Protein AF-A0ABD3LPI2-F1 (afdb_monomer_lite)

Structure (mmCIF, N/CA/C/O backbone):
data_AF-A0ABD3LPI2-F1
#
_entry.id   AF-A0ABD3LPI2-F1
#
loop_
_atom_site.group_PDB
_atom_site.id
_atom_site.type_symbol
_atom_site.label_atom_id
_atom_site.label_alt_id
_atom_site.label_comp_id
_atom_site.label_asym_id
_atom_site.label_entity_id
_atom_site.label_seq_id
_atom_site.pdbx_PDB_ins_code
_atom_site.Cartn_x
_atom_site.Cartn_y
_atom_site.Cartn_z
_atom_site.occupancy
_atom_site.B_iso_or_equiv
_atom_site.auth_seq_id
_atom_site.auth_comp_id
_atom_site.auth_asym_id
_atom_site.auth_atom_id
_atom_site.pdbx_PDB_model_num
ATOM 1 N N . MET A 1 1 ? -33.818 28.005 66.880 1.00 44.31 1 MET A N 1
ATOM 2 C CA . MET A 1 1 ? -33.059 26.895 66.263 1.00 44.31 1 MET A CA 1
ATOM 3 C C . MET A 1 1 ? -33.773 26.479 64.976 1.00 44.31 1 MET A C 1
ATOM 5 O O . MET A 1 1 ? -34.820 25.855 65.096 1.00 44.31 1 MET A O 1
ATOM 9 N N . PRO A 1 2 ? -33.310 26.860 63.771 1.00 46.97 2 PRO A N 1
ATOM 10 C CA . PRO A 1 2 ? -33.910 26.410 62.513 1.00 46.97 2 PRO A CA 1
ATOM 11 C C . PRO A 1 2 ? -33.177 25.177 61.950 1.00 46.97 2 PRO A C 1
ATOM 13 O O . PRO A 1 2 ? -31.956 25.077 62.063 1.00 46.97 2 PRO A O 1
ATOM 16 N N . ARG A 1 3 ? -33.918 24.242 61.338 1.00 44.03 3 ARG A N 1
ATOM 17 C CA . ARG A 1 3 ? -33.372 23.127 60.544 1.00 44.03 3 ARG A CA 1
ATOM 18 C C . ARG A 1 3 ? -33.531 23.417 59.045 1.00 44.03 3 ARG A C 1
ATOM 20 O O . ARG A 1 3 ? -34.606 23.782 58.586 1.00 44.03 3 ARG A O 1
ATOM 27 N N . SER A 1 4 ? -32.397 23.254 58.374 1.00 45.59 4 SER A N 1
ATOM 28 C CA . SER A 1 4 ? -32.056 23.134 56.951 1.00 45.59 4 SER A CA 1
ATOM 29 C C . SER A 1 4 ? -33.145 22.883 55.891 1.00 45.59 4 SER A C 1
ATOM 31 O O . SER A 1 4 ? -33.948 21.957 55.997 1.00 45.59 4 SER A O 1
ATOM 33 N N . SER A 1 5 ? -32.992 23.651 54.804 1.00 49.16 5 SER A N 1
ATOM 34 C CA . SER A 1 5 ? -33.268 23.368 53.382 1.00 49.16 5 SER A CA 1
ATOM 35 C C . SER A 1 5 ? -32.796 21.961 52.947 1.00 49.16 5 SER A C 1
ATOM 37 O O . SER A 1 5 ? -31.911 21.394 53.577 1.00 49.16 5 SER A O 1
ATOM 39 N N . THR A 1 6 ? -33.354 21.313 51.919 1.00 49.66 6 THR A N 1
ATOM 40 C CA . THR A 1 6 ? -33.170 21.646 50.495 1.00 49.66 6 THR A CA 1
ATOM 41 C C . THR A 1 6 ? -34.225 20.957 49.614 1.00 49.66 6 THR A C 1
ATOM 43 O O . THR A 1 6 ? -34.391 19.741 49.655 1.00 49.66 6 THR A O 1
ATOM 46 N N . GLY A 1 7 ? -34.913 21.740 48.778 1.00 44.03 7 GLY A N 1
ATOM 47 C CA . GLY A 1 7 ? -35.600 21.239 47.587 1.00 44.03 7 GLY A CA 1
ATOM 48 C C . GLY A 1 7 ? -34.615 21.207 46.420 1.00 44.03 7 GLY A C 1
ATOM 49 O O . GLY A 1 7 ? -33.878 22.172 46.217 1.00 44.03 7 GLY A O 1
ATOM 50 N N . SER A 1 8 ? -34.563 20.097 45.690 1.00 49.09 8 SER A N 1
ATOM 51 C CA . SER A 1 8 ? -33.797 19.970 44.450 1.00 49.09 8 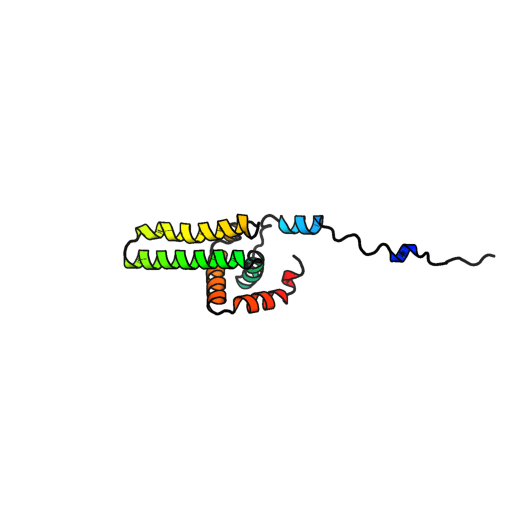SER A CA 1
ATOM 52 C C . SER A 1 8 ? -34.493 20.733 43.318 1.00 49.09 8 SER A C 1
ATOM 54 O O . SER A 1 8 ? -35.700 20.607 43.112 1.00 49.09 8 SER A O 1
ATOM 56 N N . ASN A 1 9 ? -33.723 21.559 42.611 1.00 46.56 9 ASN A N 1
ATOM 57 C CA . ASN A 1 9 ? -34.181 22.460 41.558 1.00 46.56 9 ASN A CA 1
ATOM 58 C C . ASN A 1 9 ? -34.215 21.706 40.203 1.00 46.56 9 ASN A C 1
ATOM 60 O O . ASN A 1 9 ? -33.221 21.066 39.860 1.00 46.56 9 ASN A O 1
ATOM 64 N N . PRO A 1 10 ? -35.305 21.751 39.413 1.00 47.34 10 PRO A N 1
ATOM 65 C CA . PRO A 1 10 ? -35.445 20.986 38.160 1.00 47.34 10 PRO A CA 1
ATOM 66 C C . PRO A 1 10 ? -34.482 21.373 37.017 1.00 47.34 10 PRO A C 1
ATOM 68 O O . PRO A 1 10 ? -34.416 20.666 36.013 1.00 47.34 10 PRO A O 1
ATOM 71 N N . GLU A 1 11 ? -33.693 22.437 37.173 1.00 46.94 11 GLU A N 1
ATOM 72 C CA . GLU A 1 11 ? -32.669 22.876 36.207 1.00 46.94 11 GLU A CA 1
ATOM 73 C C . GLU A 1 11 ? -31.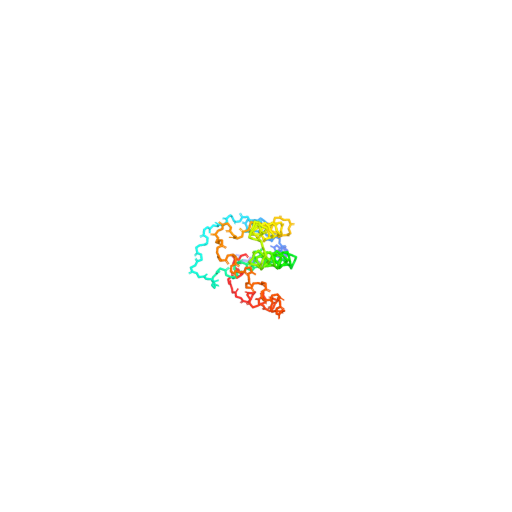456 21.923 36.121 1.00 46.94 11 GLU A C 1
ATOM 75 O O . GLU A 1 11 ? -30.755 21.892 35.106 1.00 46.94 11 GLU A O 1
ATOM 80 N N . ASP A 1 12 ? -31.234 21.075 37.134 1.00 44.53 12 ASP A N 1
ATOM 81 C CA . ASP A 1 12 ? -30.113 20.120 37.157 1.00 44.53 12 ASP A CA 1
ATOM 82 C C . ASP A 1 12 ? -30.245 18.999 36.105 1.00 44.53 12 ASP A C 1
ATOM 84 O O . ASP A 1 12 ? -29.266 18.318 35.789 1.00 44.53 12 ASP A O 1
ATOM 88 N N . PHE A 1 13 ? -31.433 18.805 35.518 1.00 42.62 13 PHE A N 1
ATOM 89 C CA . PHE A 1 13 ? -31.667 17.750 34.525 1.00 42.62 13 PHE A CA 1
ATOM 90 C C . PHE A 1 13 ? -31.370 18.173 33.076 1.00 42.62 13 PHE A C 1
ATOM 92 O O . PHE A 1 13 ? -31.243 17.313 32.205 1.00 42.62 13 PHE A O 1
ATOM 99 N N . ILE A 1 14 ? -31.218 19.475 32.798 1.00 43.34 14 ILE A N 1
ATOM 100 C CA . ILE A 1 14 ? -31.058 20.000 31.426 1.00 43.34 14 ILE A CA 1
ATOM 101 C C . ILE A 1 14 ? -29.574 20.205 31.042 1.00 43.34 14 ILE A C 1
ATOM 103 O O . ILE A 1 14 ? -29.234 20.340 29.865 1.00 43.34 14 ILE A O 1
ATOM 107 N N . ALA A 1 15 ? -28.642 20.137 31.996 1.00 41.47 15 ALA A N 1
ATOM 108 C CA . ALA A 1 15 ? -27.244 20.527 31.789 1.00 41.47 15 ALA A CA 1
ATOM 109 C C . ALA A 1 15 ? -26.251 19.384 31.472 1.00 41.47 15 ALA A C 1
ATOM 111 O O . ALA A 1 15 ? -25.053 19.557 31.694 1.00 41.47 15 ALA A O 1
ATOM 112 N N . LYS A 1 16 ? -26.686 18.221 30.957 1.00 43.22 16 LYS A N 1
ATOM 113 C CA . LYS A 1 16 ? -25.758 17.093 30.695 1.00 43.22 16 LYS A CA 1
ATOM 114 C C . LYS A 1 16 ? -25.434 16.791 29.229 1.00 43.22 16 LYS A C 1
ATOM 116 O O . LYS A 1 16 ? -24.569 15.957 28.990 1.00 43.22 16 LYS A O 1
ATOM 121 N N . ASP A 1 17 ? -26.026 17.491 28.261 1.00 46.38 17 ASP A N 1
ATOM 122 C CA . ASP A 1 17 ? -25.933 17.062 26.851 1.00 46.38 17 ASP A CA 1
ATOM 123 C C . ASP A 1 17 ? -25.403 18.117 25.863 1.00 46.38 17 ASP A C 1
ATOM 125 O O . ASP A 1 17 ? -25.778 18.154 24.693 1.00 46.38 17 ASP A O 1
ATOM 129 N N . ARG A 1 18 ? -24.507 19.010 26.311 1.00 46.50 18 ARG A N 1
ATOM 130 C CA . ARG A 1 18 ? -23.875 20.015 25.428 1.00 46.50 18 ARG A CA 1
ATOM 131 C C . ARG A 1 18 ? -22.375 20.218 25.643 1.00 46.50 18 ARG A C 1
ATOM 133 O O . ARG A 1 18 ? -21.900 21.344 25.755 1.00 46.50 18 ARG A O 1
ATOM 140 N N . SER A 1 19 ? -21.596 19.140 25.613 1.00 41.19 19 SER A N 1
ATOM 141 C CA . SER A 1 19 ? -20.144 19.264 25.408 1.00 41.19 19 SER A CA 1
ATOM 142 C C . SER A 1 19 ? -19.523 18.080 24.661 1.00 41.19 19 SER A C 1
ATOM 144 O O . SER A 1 19 ? -18.479 17.555 25.042 1.00 41.19 19 SER A O 1
ATOM 146 N N . PHE A 1 20 ? -20.096 17.700 23.514 1.00 44.84 20 PHE A N 1
ATOM 147 C CA . PHE A 1 20 ? -19.298 17.008 22.499 1.00 44.84 20 PHE A CA 1
ATOM 148 C C . PHE A 1 20 ? -18.353 18.042 21.867 1.00 44.84 20 PHE A C 1
ATOM 150 O O . PHE A 1 20 ? -18.697 18.764 20.931 1.00 44.84 20 PHE A O 1
ATOM 157 N N . SER A 1 21 ? -17.188 18.213 22.496 1.00 48.56 21 SER A N 1
ATOM 158 C CA . SER A 1 21 ? -16.161 19.178 22.106 1.00 48.56 21 SER A CA 1
ATOM 159 C C . SER A 1 21 ? -15.579 18.814 20.737 1.00 48.56 21 SER A C 1
ATOM 161 O O . SER A 1 21 ? -14.606 18.068 20.629 1.00 48.56 21 SER A O 1
ATOM 163 N N . SER A 1 22 ? -16.171 19.382 19.684 1.00 50.34 22 SER A N 1
ATOM 164 C CA . SER A 1 22 ? -15.689 19.338 18.294 1.00 50.34 22 SER A CA 1
ATOM 165 C C . SER A 1 22 ? -14.205 19.746 18.170 1.00 50.34 22 SER A C 1
ATOM 167 O O . SER A 1 22 ? -13.456 19.194 17.362 1.00 50.34 22 SER A O 1
ATOM 169 N N . ALA A 1 23 ? -13.721 20.623 19.059 1.00 48.28 23 ALA A N 1
ATOM 170 C CA . ALA A 1 23 ? -12.318 21.037 19.119 1.00 48.28 23 ALA A CA 1
ATOM 171 C C . ALA A 1 23 ? -11.359 19.894 19.517 1.00 48.28 23 ALA A C 1
ATOM 173 O O . ALA A 1 23 ? -10.244 19.814 19.000 1.00 48.28 23 ALA A O 1
ATOM 174 N N . GLY A 1 24 ? -11.794 18.972 20.385 1.00 46.72 24 GLY A N 1
ATOM 175 C CA . GLY A 1 24 ? -11.006 17.794 20.761 1.00 46.72 24 GLY A CA 1
ATOM 176 C C . GLY A 1 24 ? -10.907 16.760 19.637 1.00 46.72 24 GLY A C 1
ATOM 177 O O . GLY A 1 24 ? -9.945 16.001 19.572 1.00 46.72 24 GLY A O 1
ATOM 178 N N . GLU A 1 25 ? -11.881 16.727 18.731 1.00 51.09 25 GLU A N 1
ATOM 179 C CA . GLU A 1 25 ? -11.899 15.825 17.575 1.00 51.09 25 GLU A CA 1
ATOM 180 C C . GLU A 1 25 ? -11.029 16.354 16.422 1.00 51.09 25 GLU A C 1
ATOM 182 O O . GLU A 1 25 ? -10.271 15.600 15.814 1.00 51.09 25 GLU A O 1
ATOM 187 N N . LEU A 1 26 ? -11.047 17.670 16.184 1.00 46.88 26 LEU A N 1
ATOM 188 C CA . LEU A 1 26 ? -10.160 18.345 15.227 1.00 46.88 26 LEU A CA 1
ATOM 189 C C . LEU A 1 26 ? -8.687 18.326 15.668 1.00 46.88 26 LEU A C 1
ATOM 191 O O . LEU A 1 26 ? -7.811 18.067 14.844 1.00 46.88 26 LEU A O 1
ATOM 195 N N . GLY A 1 27 ? -8.407 18.513 16.962 1.00 43.03 27 GLY A N 1
ATOM 196 C CA . GLY A 1 27 ? -7.046 18.423 17.510 1.00 43.03 27 GLY A CA 1
ATOM 197 C C . GLY A 1 27 ? -6.423 17.025 17.395 1.00 43.03 27 GLY A C 1
ATOM 198 O O . GLY A 1 27 ? -5.215 16.905 17.203 1.00 43.03 27 GLY A O 1
ATOM 199 N N . ARG A 1 28 ? -7.242 15.965 17.435 1.00 52.78 28 ARG A N 1
ATOM 200 C CA . ARG A 1 28 ? -6.811 14.574 17.203 1.00 52.78 28 ARG A CA 1
ATOM 201 C C . ARG A 1 28 ? -6.544 14.265 15.731 1.00 52.78 28 ARG A C 1
ATOM 203 O O . ARG A 1 28 ? -5.606 13.536 15.425 1.00 52.78 28 ARG A O 1
ATOM 210 N N . ARG A 1 29 ? -7.316 14.865 14.819 1.00 51.53 29 ARG A N 1
ATOM 211 C CA . ARG A 1 29 ? -7.140 14.730 13.360 1.00 51.53 29 ARG A CA 1
ATOM 212 C C . ARG A 1 29 ? -5.894 15.438 12.822 1.00 51.53 29 ARG A C 1
ATOM 214 O O . ARG A 1 29 ? -5.414 15.082 11.753 1.00 51.53 29 ARG A O 1
ATOM 221 N N . LEU A 1 30 ? -5.368 16.413 13.562 1.00 47.75 30 LEU A N 1
ATOM 222 C CA . LEU A 1 30 ? -4.225 17.236 13.167 1.00 47.75 30 LEU A CA 1
ATOM 223 C C . LEU A 1 30 ? -2.929 16.909 13.911 1.00 47.75 30 LEU A C 1
ATOM 225 O O . LEU A 1 30 ? -1.972 17.660 13.750 1.00 47.75 30 LEU A O 1
ATOM 229 N N . LEU A 1 31 ? -2.861 15.825 14.701 1.00 48.78 31 LEU A N 1
ATOM 230 C CA . LEU A 1 31 ? -1.606 15.409 15.334 1.00 48.78 31 LEU A CA 1
ATOM 231 C C . LEU A 1 31 ? -0.555 15.148 14.239 1.00 48.78 31 LEU A C 1
ATOM 233 O O . LEU A 1 31 ? -0.616 14.108 13.575 1.00 48.78 31 LEU A O 1
ATOM 237 N N . PRO A 1 32 ? 0.422 16.054 14.039 1.00 47.91 32 PRO A N 1
ATOM 238 C CA . PRO A 1 32 ? 1.491 15.823 13.086 1.00 47.91 32 PRO A CA 1
ATOM 239 C C . PRO A 1 32 ? 2.290 14.671 13.662 1.00 47.91 32 PRO A C 1
ATOM 241 O O . PRO A 1 32 ? 2.783 14.845 14.774 1.00 47.91 32 PRO A O 1
ATOM 244 N N . LEU A 1 33 ? 2.340 13.532 12.948 1.00 52.25 33 LEU A N 1
ATOM 245 C CA . LEU A 1 33 ? 3.125 12.314 13.215 1.00 52.25 33 LEU A CA 1
ATOM 246 C C . LEU A 1 33 ? 4.052 12.483 14.424 1.00 52.25 33 LEU A C 1
ATOM 248 O O . LEU A 1 33 ? 5.258 12.689 14.272 1.00 52.25 33 LEU A O 1
ATOM 252 N N . LYS A 1 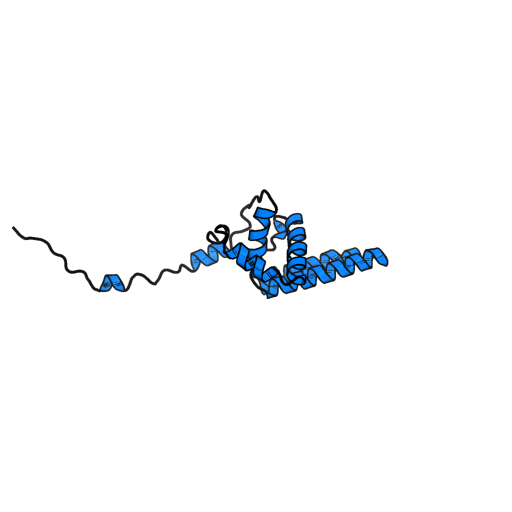34 ? 3.486 12.480 15.639 1.00 44.03 34 LYS A N 1
ATOM 253 C CA . LYS A 1 34 ? 4.240 12.797 16.851 1.00 44.03 34 LYS A CA 1
ATOM 254 C C . LYS A 1 34 ? 5.064 11.561 17.111 1.00 44.03 34 LYS A C 1
ATOM 256 O O . LYS A 1 34 ? 4.554 10.672 17.776 1.00 44.03 34 LYS A O 1
ATOM 261 N N . LYS A 1 35 ? 6.247 11.487 16.479 1.00 49.06 35 LYS A N 1
ATOM 262 C CA . LYS A 1 35 ? 7.219 10.383 16.467 1.00 49.06 35 LYS A CA 1
ATOM 263 C C . LYS A 1 35 ? 6.672 9.138 17.167 1.00 49.06 35 LYS A C 1
ATOM 265 O O . LYS A 1 35 ? 7.096 8.806 18.273 1.00 49.06 35 LYS A O 1
ATOM 270 N N . MET A 1 36 ? 5.692 8.477 16.549 1.00 58.06 36 MET A N 1
ATOM 271 C CA . MET A 1 36 ? 5.276 7.168 17.025 1.00 58.06 36 MET A CA 1
ATOM 272 C C . MET A 1 36 ? 6.382 6.228 16.580 1.00 58.06 36 MET A C 1
ATOM 274 O O . MET A 1 36 ? 6.459 5.821 15.419 1.00 58.06 36 MET A O 1
ATOM 278 N N . ASN A 1 37 ? 7.311 5.987 17.501 1.00 69.31 37 ASN A N 1
ATOM 279 C CA . ASN A 1 37 ? 8.317 4.951 17.372 1.00 69.31 37 ASN A CA 1
ATOM 280 C C . ASN A 1 37 ? 7.602 3.623 17.604 1.00 69.31 37 ASN A C 1
ATOM 282 O O . ASN A 1 37 ? 7.616 3.090 18.713 1.00 69.31 37 ASN A O 1
ATOM 286 N N . PHE A 1 38 ? 6.929 3.121 16.570 1.00 80.44 38 PHE A N 1
ATOM 287 C CA . PHE A 1 38 ? 6.495 1.733 16.592 1.00 80.44 38 PHE A CA 1
ATOM 288 C C . PHE A 1 38 ? 7.757 0.876 16.666 1.00 80.44 38 PHE A C 1
ATOM 290 O O . PHE A 1 38 ? 8.762 1.179 16.022 1.00 80.44 38 PHE A O 1
ATOM 297 N N . ARG A 1 39 ? 7.739 -0.142 17.518 1.00 82.88 39 ARG A N 1
ATOM 298 C CA . ARG A 1 39 ? 8.868 -1.058 17.723 1.00 82.88 39 ARG A CA 1
ATOM 299 C C . ARG A 1 39 ? 8.678 -2.364 16.963 1.00 82.88 39 ARG A C 1
ATOM 301 O O . ARG A 1 39 ? 9.606 -3.161 16.874 1.00 82.88 39 ARG A O 1
ATOM 308 N N . SER A 1 40 ? 7.486 -2.579 16.409 1.00 87.69 40 SER A N 1
ATOM 309 C CA . SER A 1 40 ? 7.143 -3.772 15.648 1.00 87.69 40 SER A CA 1
ATOM 310 C C . SER A 1 40 ? 6.078 -3.497 14.586 1.00 87.69 40 SER A C 1
ATOM 312 O O . SER A 1 40 ? 5.298 -2.545 14.666 1.00 87.69 40 SER A O 1
ATOM 314 N N . PHE A 1 41 ? 6.007 -4.393 13.603 1.00 87.81 41 PHE A N 1
ATOM 315 C CA . PHE A 1 41 ? 4.956 -4.385 12.587 1.00 87.81 41 PHE A CA 1
ATOM 316 C C . PHE A 1 41 ? 3.550 -4.550 13.192 1.00 87.81 41 PHE A C 1
ATOM 318 O O . PHE A 1 41 ? 2.594 -3.947 12.706 1.00 87.81 41 PHE A O 1
ATOM 325 N N . ASP A 1 42 ? 3.417 -5.324 14.274 1.00 88.12 42 ASP A N 1
ATOM 326 C CA . ASP A 1 42 ? 2.137 -5.554 14.955 1.00 88.12 42 ASP A CA 1
ATOM 327 C C . ASP A 1 42 ? 1.602 -4.311 15.675 1.00 88.12 42 ASP A C 1
ATOM 329 O O . ASP A 1 42 ? 0.386 -4.177 15.838 1.00 88.12 42 ASP A O 1
ATOM 333 N N . GLU A 1 43 ? 2.487 -3.394 16.071 1.00 86.69 43 GLU A N 1
ATOM 334 C CA . GLU A 1 43 ? 2.119 -2.072 16.585 1.00 86.69 43 GLU A CA 1
ATOM 335 C C . GLU A 1 43 ? 1.772 -1.098 15.452 1.00 86.69 43 GLU A C 1
ATOM 337 O O . GLU A 1 43 ? 0.837 -0.307 15.582 1.00 86.69 43 GLU A O 1
ATOM 342 N N . PHE A 1 44 ? 2.492 -1.170 14.328 1.00 90.69 44 PHE A N 1
ATOM 343 C CA . PHE A 1 44 ? 2.268 -0.291 13.180 1.00 90.69 44 PHE A CA 1
ATOM 344 C C . PHE A 1 44 ? 0.974 -0.622 12.426 1.00 90.69 44 PHE A C 1
ATOM 346 O O . PHE A 1 44 ? 0.256 0.279 12.001 1.00 90.69 44 PHE A O 1
ATOM 353 N N . TRP A 1 45 ? 0.638 -1.906 12.274 1.00 93.69 45 TRP A N 1
ATOM 354 C CA . TRP A 1 45 ? -0.504 -2.342 11.471 1.00 93.69 45 TRP A CA 1
ATOM 355 C C . TRP A 1 45 ? -1.853 -1.742 11.918 1.00 93.69 45 TRP A C 1
ATOM 357 O O . TRP A 1 45 ? -2.563 -1.212 11.063 1.00 93.69 45 TRP A O 1
ATOM 367 N N . PRO A 1 46 ? -2.232 -1.755 13.213 1.00 91.56 46 PRO A N 1
ATOM 368 C CA . PRO A 1 46 ? -3.452 -1.094 13.670 1.00 91.56 46 PRO A CA 1
ATOM 369 C C . PRO A 1 46 ? -3.491 0.394 13.318 1.00 91.56 46 PRO A C 1
ATOM 371 O O . PRO A 1 46 ? -4.512 0.862 12.825 1.00 91.56 46 PRO A O 1
ATOM 374 N N . PHE A 1 47 ? -2.381 1.116 13.511 1.00 89.88 47 PHE A N 1
ATOM 375 C CA . PHE A 1 47 ? -2.269 2.523 13.123 1.00 89.88 47 PHE A CA 1
ATOM 376 C C . PHE A 1 47 ? -2.415 2.709 11.609 1.00 89.88 47 PHE A C 1
ATOM 378 O O . PHE A 1 47 ? -3.164 3.567 11.156 1.00 89.88 47 PHE A O 1
ATOM 385 N N . TYR A 1 48 ? -1.754 1.879 10.807 1.00 92.81 48 TYR A N 1
ATOM 386 C CA . TYR A 1 48 ? -1.873 1.939 9.355 1.00 92.81 48 TYR A CA 1
ATOM 387 C C . TYR A 1 48 ? -3.332 1.767 8.901 1.00 92.81 48 TYR A C 1
ATOM 389 O O . TYR A 1 48 ? -3.806 2.520 8.051 1.00 92.81 48 TYR A O 1
ATOM 397 N N . VAL A 1 49 ? -4.080 0.832 9.498 1.00 93.81 49 VAL A N 1
ATOM 398 C CA . VAL A 1 49 ? -5.496 0.618 9.156 1.00 93.81 49 VAL A CA 1
ATOM 399 C C . VAL A 1 49 ? -6.359 1.832 9.517 1.00 93.81 49 VAL A C 1
ATOM 401 O O . VAL A 1 49 ? -7.277 2.148 8.760 1.00 93.81 49 VAL A O 1
ATOM 404 N N . THR A 1 50 ? -6.066 2.558 10.606 1.00 89.75 50 THR A N 1
ATOM 405 C CA . THR A 1 50 ? -6.802 3.802 10.916 1.00 89.75 50 THR A CA 1
ATOM 406 C C . THR A 1 50 ? -6.535 4.906 9.902 1.00 89.75 50 THR A C 1
ATOM 408 O O . THR A 1 50 ? -7.439 5.685 9.616 1.00 89.75 50 THR A O 1
ATOM 411 N N . GLN A 1 51 ? -5.345 4.935 9.291 1.00 90.38 51 GLN A N 1
ATOM 412 C CA . GLN A 1 51 ? -5.034 5.866 8.200 1.00 90.38 51 GLN A CA 1
ATOM 413 C C . GLN A 1 51 ? -5.754 5.535 6.883 1.00 90.38 51 GLN A C 1
ATOM 415 O O . GLN A 1 51 ? -5.666 6.322 5.946 1.00 90.38 51 GLN A O 1
ATOM 420 N N . HIS A 1 52 ? -6.471 4.409 6.816 1.00 94.69 52 HIS A N 1
ATOM 421 C CA . HIS A 1 52 ? -7.250 3.952 5.662 1.00 94.69 52 HIS A CA 1
ATOM 422 C C . HIS A 1 52 ? -8.693 3.630 6.073 1.00 94.69 52 HIS A C 1
ATOM 424 O O . HIS A 1 52 ? -9.265 2.591 5.705 1.00 94.69 52 HIS A O 1
ATOM 430 N N . SER A 1 53 ? -9.278 4.508 6.890 1.00 91.50 53 SER A N 1
ATOM 431 C CA . SER A 1 53 ? -10.590 4.292 7.495 1.00 91.50 53 SER A CA 1
ATOM 432 C C . SER A 1 53 ? -11.693 4.177 6.435 1.00 91.50 53 SER A C 1
ATOM 434 O O . SER A 1 53 ? -12.597 3.336 6.548 1.00 91.50 53 SER A O 1
ATOM 436 N N . LYS A 1 54 ? -11.579 4.932 5.333 1.00 92.38 54 LYS A N 1
ATOM 437 C CA . LYS A 1 54 ? -12.594 4.967 4.278 1.00 92.38 54 LYS A CA 1
ATOM 438 C C . LYS A 1 54 ? -12.393 3.823 3.272 1.00 92.38 54 LYS A C 1
ATOM 440 O O . LYS A 1 54 ? -11.284 3.615 2.774 1.00 92.38 54 LYS A O 1
ATOM 445 N N . PRO A 1 55 ? -13.465 3.104 2.875 1.00 95.12 55 PRO A N 1
ATOM 446 C CA . PRO A 1 55 ? -13.380 2.069 1.839 1.00 95.12 55 PRO A CA 1
ATOM 447 C C . PRO A 1 55 ? -12.817 2.581 0.510 1.00 95.12 55 PRO A C 1
ATOM 449 O O . PRO A 1 55 ? -12.119 1.851 -0.187 1.00 95.12 55 PRO A O 1
ATOM 452 N N . ALA A 1 56 ? -13.107 3.836 0.160 1.00 96.00 56 ALA A N 1
ATOM 453 C CA . ALA A 1 56 ? -12.597 4.456 -1.055 1.00 96.00 56 ALA A CA 1
ATOM 454 C C . ALA A 1 56 ? -11.063 4.589 -1.040 1.00 96.00 56 ALA A C 1
ATOM 456 O O . ALA A 1 56 ? -10.438 4.211 -2.027 1.00 96.00 56 ALA A O 1
ATOM 457 N N . THR A 1 57 ? -10.460 5.014 0.076 1.00 95.50 57 THR A N 1
ATOM 458 C CA . THR A 1 57 ? -8.997 5.078 0.257 1.00 95.50 57 THR A CA 1
ATOM 459 C C . THR A 1 57 ? -8.361 3.708 0.037 1.00 95.50 57 THR A C 1
ATOM 461 O O . THR A 1 57 ? -7.455 3.556 -0.779 1.00 95.50 57 THR A O 1
ATOM 464 N N . ARG A 1 58 ? -8.921 2.661 0.659 1.00 96.88 58 ARG A N 1
ATOM 465 C CA . ARG A 1 58 ? -8.445 1.278 0.480 1.00 96.88 58 ARG A CA 1
ATOM 466 C C . ARG A 1 58 ? -8.514 0.806 -0.974 1.00 96.88 58 ARG A C 1
ATOM 468 O O . ARG A 1 58 ? -7.598 0.141 -1.442 1.00 96.88 58 ARG A O 1
ATOM 475 N N . ARG A 1 59 ? -9.579 1.154 -1.708 1.00 97.44 59 ARG A N 1
ATOM 476 C CA . ARG A 1 59 ? -9.725 0.801 -3.134 1.00 97.44 59 ARG A CA 1
ATOM 477 C C . ARG A 1 59 ? -8.707 1.508 -4.027 1.00 97.44 59 ARG A C 1
ATOM 479 O O . ARG A 1 59 ? -8.196 0.879 -4.948 1.00 97.44 59 ARG A O 1
ATOM 486 N N . TRP A 1 60 ? -8.389 2.771 -3.751 1.00 97.69 60 TRP A N 1
ATOM 487 C CA . TRP A 1 60 ? -7.329 3.481 -4.472 1.00 97.69 60 TRP A CA 1
ATOM 488 C C . TRP A 1 60 ? -5.958 2.855 -4.233 1.00 97.69 60 TRP A C 1
ATOM 490 O O . TRP A 1 60 ? -5.232 2.621 -5.195 1.00 97.69 60 TRP A O 1
ATOM 500 N N . HIS A 1 61 ? -5.644 2.502 -2.983 1.00 97.44 61 HIS A N 1
ATOM 501 C CA . HIS A 1 61 ? -4.425 1.753 -2.672 1.00 97.44 61 HIS A CA 1
ATOM 502 C C . HIS A 1 61 ? -4.399 0.409 -3.390 1.00 97.44 61 HIS A C 1
ATOM 504 O O . HIS A 1 61 ? -3.403 0.074 -4.015 1.00 97.44 61 HIS A O 1
ATOM 510 N N . PHE A 1 62 ? -5.511 -0.327 -3.388 1.00 97.62 62 PHE A N 1
ATOM 511 C CA . PHE A 1 62 ? -5.608 -1.592 -4.109 1.00 97.62 62 PHE A CA 1
ATOM 512 C C . PHE A 1 62 ? -5.295 -1.437 -5.604 1.00 97.62 62 PHE A C 1
ATOM 514 O O . PHE A 1 62 ? -4.501 -2.204 -6.147 1.00 97.62 62 PHE A O 1
ATOM 521 N N . ALA A 1 63 ? -5.885 -0.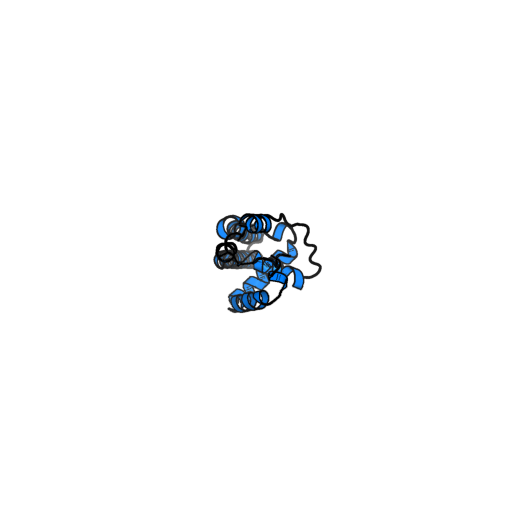435 -6.263 1.00 97.69 63 ALA A N 1
ATOM 522 C CA . ALA A 1 63 ? -5.617 -0.141 -7.669 1.00 97.69 63 ALA A CA 1
ATOM 523 C C . ALA A 1 63 ? -4.151 0.266 -7.900 1.00 97.69 63 ALA A C 1
ATOM 525 O O . ALA A 1 63 ? -3.524 -0.224 -8.839 1.00 97.69 63 ALA A O 1
ATOM 526 N N . GLY A 1 64 ? -3.590 1.099 -7.018 1.00 96.75 64 GLY A N 1
ATOM 527 C CA . GLY A 1 64 ? -2.182 1.501 -7.040 1.00 96.75 64 GLY A CA 1
ATOM 528 C C . GLY A 1 64 ? -1.222 0.326 -6.905 1.00 96.75 64 GLY A C 1
ATOM 529 O O . GLY A 1 64 ? -0.339 0.157 -7.744 1.00 96.75 64 GLY A O 1
ATOM 530 N N . THR A 1 65 ? -1.421 -0.532 -5.904 1.00 96.88 65 THR A N 1
ATOM 531 C CA . THR A 1 65 ? -0.611 -1.736 -5.684 1.00 96.88 65 THR A CA 1
ATOM 532 C C . THR A 1 65 ? -0.727 -2.708 -6.855 1.00 96.88 65 THR A C 1
ATOM 534 O O . THR A 1 65 ? 0.293 -3.227 -7.308 1.00 96.88 65 THR A O 1
ATOM 537 N N . LEU A 1 66 ? -1.932 -2.925 -7.394 1.00 97.62 66 LEU A N 1
ATOM 538 C CA . LEU A 1 66 ? -2.140 -3.795 -8.555 1.00 97.62 66 LEU A CA 1
ATOM 539 C C . LEU A 1 66 ? -1.398 -3.276 -9.792 1.00 97.62 66 LEU A C 1
ATOM 541 O O . LEU A 1 66 ? -0.664 -4.032 -10.426 1.00 97.62 66 LEU A O 1
ATOM 545 N N . LEU A 1 67 ? -1.556 -1.990 -10.116 1.00 97.31 67 LEU A N 1
ATOM 546 C CA . LEU A 1 67 ? -0.929 -1.378 -11.287 1.00 97.31 67 LEU A CA 1
ATOM 547 C C . LEU A 1 67 ? 0.599 -1.324 -11.148 1.00 97.31 67 LEU A C 1
ATOM 549 O O . LEU A 1 67 ? 1.318 -1.663 -12.085 1.00 97.31 67 LEU A O 1
ATOM 553 N N . SER A 1 68 ? 1.098 -0.967 -9.963 1.00 96.50 68 SER A N 1
ATOM 554 C CA . SER A 1 68 ? 2.528 -0.975 -9.641 1.00 96.50 68 SER A CA 1
ATOM 555 C C . SER A 1 68 ? 3.131 -2.381 -9.779 1.00 96.50 68 SER A C 1
ATOM 557 O O . SER A 1 68 ? 4.179 -2.547 -10.404 1.00 96.50 68 SER A O 1
ATOM 559 N N . THR A 1 69 ? 2.425 -3.411 -9.296 1.00 96.50 69 THR A N 1
ATOM 560 C CA . THR A 1 69 ? 2.837 -4.819 -9.437 1.00 96.50 69 THR A CA 1
ATOM 561 C C . THR A 1 69 ? 2.835 -5.258 -10.903 1.00 96.50 69 THR A C 1
ATOM 563 O O . THR A 1 69 ? 3.779 -5.906 -11.350 1.00 96.50 69 THR A O 1
ATOM 566 N N . ALA A 1 70 ? 1.818 -4.874 -11.680 1.00 96.81 70 ALA A N 1
ATOM 567 C CA . ALA A 1 70 ? 1.753 -5.178 -13.108 1.00 96.81 70 ALA A CA 1
ATOM 568 C C . ALA A 1 70 ? 2.920 -4.542 -13.882 1.00 96.81 70 ALA A C 1
ATOM 570 O O . ALA A 1 70 ? 3.558 -5.220 -14.688 1.00 96.81 70 ALA A O 1
ATOM 571 N N . PHE A 1 71 ? 3.255 -3.277 -13.598 1.00 97.44 71 PHE A N 1
ATOM 572 C CA . PHE A 1 71 ? 4.424 -2.627 -14.194 1.00 97.44 71 PHE A CA 1
ATOM 573 C C . PHE A 1 71 ? 5.739 -3.277 -13.777 1.00 97.44 71 PHE A C 1
ATOM 575 O O . PHE A 1 71 ? 6.626 -3.406 -14.615 1.00 97.44 71 PHE A O 1
ATOM 582 N N . LEU A 1 72 ? 5.864 -3.729 -12.529 1.00 96.81 72 LEU A N 1
ATOM 583 C CA . LEU A 1 72 ? 7.056 -4.437 -12.068 1.00 96.81 72 LEU A CA 1
ATOM 584 C C . LEU A 1 72 ? 7.254 -5.757 -12.830 1.00 96.81 72 LEU A C 1
ATOM 586 O O . LEU A 1 72 ? 8.352 -6.022 -13.316 1.00 96.81 72 LEU A O 1
ATOM 590 N N . ILE A 1 73 ? 6.189 -6.551 -12.984 1.00 97.25 73 ILE A N 1
ATOM 591 C CA . ILE A 1 73 ? 6.216 -7.808 -13.751 1.00 97.25 73 ILE A CA 1
ATOM 592 C C . ILE A 1 73 ? 6.572 -7.530 -15.215 1.00 97.25 73 ILE A C 1
ATOM 594 O O . ILE A 1 73 ? 7.439 -8.194 -15.781 1.00 97.25 73 ILE A O 1
ATOM 598 N N . TYR A 1 74 ? 5.941 -6.523 -15.821 1.00 97.56 74 TYR A N 1
ATOM 599 C CA . TYR A 1 74 ? 6.220 -6.135 -17.201 1.00 97.56 74 TYR A CA 1
ATOM 600 C C . TYR A 1 74 ? 7.671 -5.674 -17.386 1.00 97.56 74 TYR A C 1
ATOM 602 O O . TYR A 1 74 ? 8.337 -6.066 -18.345 1.00 97.56 74 TYR A O 1
ATOM 610 N N . ALA A 1 75 ? 8.188 -4.870 -16.456 1.00 97.19 75 ALA A N 1
ATOM 611 C CA . ALA A 1 75 ? 9.552 -4.372 -16.520 1.00 97.19 75 ALA A CA 1
ATOM 612 C C . ALA A 1 75 ? 10.584 -5.501 -16.432 1.00 97.19 75 ALA A C 1
ATOM 614 O O . ALA A 1 75 ? 11.581 -5.473 -17.152 1.00 97.19 75 ALA A O 1
ATOM 615 N N . ALA A 1 76 ? 10.318 -6.504 -15.590 1.00 96.44 76 ALA A N 1
ATOM 616 C CA . ALA A 1 76 ? 11.166 -7.682 -15.444 1.00 96.44 76 ALA A CA 1
ATOM 617 C C . ALA A 1 76 ? 11.151 -8.589 -16.687 1.00 96.44 76 ALA A C 1
ATOM 619 O O . ALA A 1 76 ? 12.166 -9.204 -16.999 1.00 96.44 76 ALA A O 1
ATOM 620 N N . ALA A 1 77 ? 10.018 -8.676 -17.390 1.00 96.81 77 ALA A N 1
ATOM 621 C CA . ALA A 1 77 ? 9.854 -9.564 -18.540 1.00 96.81 77 ALA A CA 1
ATOM 622 C C . ALA A 1 77 ? 10.264 -8.935 -19.882 1.00 96.81 77 ALA A C 1
ATOM 624 O O . ALA A 1 77 ? 10.717 -9.651 -20.773 1.00 96.81 77 ALA A O 1
ATOM 625 N N . PHE A 1 78 ? 10.089 -7.620 -20.047 1.00 95.94 78 PHE A N 1
ATOM 626 C CA . PHE A 1 78 ? 10.187 -6.977 -21.362 1.00 95.94 78 PHE A CA 1
ATOM 627 C C . PHE A 1 78 ? 11.121 -5.770 -21.389 1.00 95.94 78 PHE A C 1
ATOM 629 O O . PHE A 1 78 ? 11.980 -5.680 -22.264 1.00 95.94 78 PHE A O 1
ATOM 636 N N . ASN A 1 79 ? 10.934 -4.803 -20.484 1.00 94.19 79 ASN A N 1
ATOM 637 C CA . ASN A 1 79 ? 11.650 -3.532 -20.568 1.00 94.19 79 ASN A CA 1
ATOM 638 C C . ASN A 1 79 ? 11.811 -2.840 -19.207 1.00 94.19 79 ASN A C 1
ATOM 640 O O . ASN A 1 79 ? 10.863 -2.267 -18.667 1.00 94.19 79 ASN A O 1
ATOM 644 N N . TRP A 1 80 ? 13.050 -2.792 -18.719 1.00 94.94 80 TRP A N 1
ATOM 645 C CA . TRP A 1 80 ? 13.422 -2.191 -17.438 1.00 94.94 80 TRP A CA 1
ATOM 646 C C . TRP A 1 80 ? 13.070 -0.699 -17.299 1.00 94.94 80 TRP A C 1
ATOM 648 O O . TRP A 1 80 ? 12.893 -0.235 -16.175 1.00 94.94 80 TRP A O 1
ATOM 658 N N . TRP A 1 81 ? 12.867 0.051 -18.391 1.00 94.75 81 TRP A N 1
ATOM 659 C CA . TRP A 1 81 ? 12.395 1.446 -18.333 1.00 94.75 81 TRP A CA 1
ATOM 660 C C . TRP A 1 81 ? 11.038 1.597 -17.627 1.00 94.75 81 TRP A C 1
ATOM 662 O O . TRP A 1 81 ? 10.762 2.633 -17.019 1.00 94.75 81 TRP A O 1
ATOM 672 N N . PHE A 1 82 ? 10.207 0.549 -17.631 1.00 93.56 82 PHE A N 1
ATOM 673 C CA . PHE A 1 82 ? 8.921 0.541 -16.928 1.00 93.56 82 PHE A CA 1
ATOM 674 C C . PHE A 1 82 ? 9.067 0.537 -15.399 1.00 93.56 82 PHE A C 1
ATOM 676 O O . PHE A 1 82 ? 8.097 0.836 -14.703 1.00 93.56 82 PHE A O 1
ATOM 683 N N . LEU A 1 83 ? 10.271 0.302 -14.857 1.00 93.56 83 LEU A N 1
ATOM 684 C CA . LEU A 1 83 ? 10.539 0.461 -13.423 1.00 93.56 83 LEU A CA 1
ATOM 685 C C . LEU A 1 83 ? 10.249 1.883 -12.928 1.00 93.56 83 LEU A C 1
ATOM 687 O O . LEU A 1 83 ? 9.884 2.047 -11.769 1.00 93.56 83 LEU A O 1
ATOM 691 N N . LEU A 1 84 ? 10.335 2.901 -13.791 1.00 93.88 84 LEU A N 1
ATOM 692 C CA . LEU A 1 84 ? 9.976 4.280 -13.437 1.00 93.88 84 LEU A CA 1
ATOM 693 C C . LEU A 1 84 ? 8.471 4.447 -13.173 1.00 93.88 84 LEU A C 1
ATOM 695 O O . LEU A 1 84 ? 8.069 5.288 -12.369 1.00 93.88 84 LEU A O 1
ATOM 699 N N . LEU A 1 85 ? 7.632 3.624 -13.810 1.00 93.94 85 LEU A N 1
ATOM 700 C CA . LEU A 1 85 ? 6.180 3.661 -13.630 1.00 93.94 85 LEU A CA 1
ATOM 701 C C . LEU A 1 85 ? 5.728 2.955 -12.346 1.00 93.94 85 LEU A C 1
ATOM 703 O O . LEU A 1 85 ? 4.648 3.253 -11.843 1.00 93.94 85 LEU A O 1
ATOM 707 N N . VAL A 1 86 ? 6.551 2.069 -11.778 1.00 93.44 86 VAL A N 1
ATOM 708 C CA . VAL A 1 86 ? 6.254 1.334 -10.536 1.00 93.44 86 VAL A CA 1
ATOM 709 C C . VAL A 1 86 ? 5.990 2.282 -9.353 1.00 93.44 86 VAL A C 1
ATOM 711 O O . VAL A 1 86 ? 4.893 2.206 -8.785 1.00 93.44 86 VAL A O 1
ATOM 714 N N . PRO A 1 87 ? 6.912 3.194 -8.971 1.00 91.25 87 PRO A N 1
ATOM 715 C CA . PRO A 1 87 ? 6.658 4.136 -7.885 1.00 91.25 87 PRO A CA 1
ATOM 716 C C . PRO A 1 87 ? 5.614 5.186 -8.271 1.00 91.25 87 PRO A C 1
ATOM 718 O O . PRO A 1 87 ? 4.843 5.600 -7.411 1.00 91.25 87 PRO A O 1
ATOM 721 N N . LEU A 1 88 ? 5.545 5.590 -9.546 1.00 93.25 88 LEU A N 1
ATOM 722 C CA . LEU A 1 88 ? 4.569 6.576 -10.014 1.00 93.25 88 LEU A CA 1
ATOM 723 C C . LEU A 1 88 ? 3.131 6.070 -9.842 1.00 93.25 88 LEU A C 1
ATOM 725 O O . LEU A 1 88 ? 2.290 6.775 -9.288 1.00 93.25 88 LEU A O 1
ATOM 729 N N . ALA A 1 89 ? 2.860 4.837 -10.271 1.00 91.75 89 ALA A N 1
ATOM 730 C CA . ALA A 1 89 ? 1.550 4.210 -10.145 1.00 91.75 89 ALA A CA 1
ATOM 731 C C . ALA A 1 89 ? 1.179 3.936 -8.682 1.00 91.75 89 ALA A C 1
ATOM 733 O O . ALA A 1 89 ? 0.055 4.218 -8.269 1.00 91.75 89 ALA A O 1
ATOM 734 N N . GLY A 1 90 ? 2.126 3.410 -7.897 1.00 90.31 90 GLY A N 1
ATOM 735 C CA . GLY A 1 90 ? 1.906 3.103 -6.484 1.00 90.31 90 GLY A CA 1
ATOM 736 C C . GLY A 1 90 ? 1.664 4.364 -5.654 1.00 90.31 90 GLY A C 1
ATOM 737 O O . GLY A 1 90 ? 0.587 4.538 -5.084 1.00 90.31 90 GLY A O 1
ATOM 738 N N . TYR A 1 91 ? 2.641 5.274 -5.619 1.00 90.06 91 TYR A N 1
ATOM 739 C CA . TYR A 1 91 ? 2.560 6.476 -4.789 1.00 90.06 91 TYR A CA 1
ATOM 740 C C . TYR A 1 91 ? 1.552 7.491 -5.309 1.00 90.06 91 TYR A C 1
ATOM 742 O O . TYR A 1 91 ? 0.845 8.082 -4.499 1.00 90.06 91 TYR A O 1
ATOM 750 N N . GLY A 1 92 ? 1.433 7.676 -6.627 1.00 92.00 92 GLY A N 1
ATOM 751 C CA . GLY A 1 92 ? 0.503 8.652 -7.196 1.00 92.00 92 GLY A CA 1
ATOM 752 C C . GLY A 1 92 ? -0.942 8.383 -6.775 1.00 92.00 92 GLY A C 1
ATOM 753 O O . GLY A 1 92 ? -1.622 9.278 -6.272 1.00 92.00 92 GLY A O 1
ATOM 754 N N . LEU A 1 93 ? -1.391 7.130 -6.901 1.00 92.81 93 LEU A N 1
ATOM 755 C CA . LEU A 1 93 ? -2.748 6.729 -6.521 1.00 92.81 93 LEU A CA 1
ATOM 756 C C . LEU A 1 93 ? -2.950 6.706 -4.998 1.00 92.81 93 LEU A C 1
ATOM 758 O O . LEU A 1 93 ? -3.984 7.168 -4.510 1.00 92.81 93 LEU A O 1
ATOM 762 N N . ALA A 1 94 ? -1.956 6.232 -4.241 1.00 91.62 94 ALA A N 1
ATOM 763 C CA . ALA A 1 94 ? -1.999 6.227 -2.780 1.00 91.62 94 ALA A CA 1
ATOM 764 C C . ALA A 1 94 ? -2.101 7.650 -2.204 1.00 91.62 94 ALA A C 1
ATOM 766 O O . ALA A 1 94 ? -3.007 7.956 -1.426 1.00 91.62 94 ALA A O 1
ATOM 767 N N . TRP A 1 95 ? -1.217 8.556 -2.632 1.00 91.75 95 TRP A N 1
ATOM 768 C CA . TRP A 1 95 ? -1.188 9.944 -2.168 1.00 91.75 95 TRP A CA 1
ATOM 769 C C . TRP A 1 95 ? -2.437 10.713 -2.570 1.00 91.75 95 TRP A C 1
ATOM 771 O O . TRP A 1 95 ? -2.979 11.438 -1.739 1.00 91.75 95 TRP A O 1
ATOM 781 N N . TYR A 1 96 ? -2.944 10.515 -3.792 1.00 94.50 96 TYR A N 1
ATOM 782 C CA . TYR A 1 96 ? -4.223 11.095 -4.195 1.00 94.50 96 TYR A CA 1
ATOM 783 C C . TYR A 1 96 ? -5.333 10.714 -3.207 1.00 94.50 96 TYR A C 1
ATOM 785 O O . TYR A 1 96 ? -6.084 11.567 -2.734 1.00 94.50 96 TYR A O 1
ATOM 793 N N . SER A 1 97 ? -5.398 9.439 -2.827 1.00 94.88 97 SER A N 1
ATOM 794 C CA . SER A 1 97 ? -6.415 8.969 -1.894 1.00 94.88 97 SER A CA 1
ATOM 795 C C . SER A 1 97 ? -6.247 9.552 -0.488 1.00 94.88 97 SER A C 1
ATOM 797 O O . SER A 1 97 ? -7.227 10.001 0.102 1.00 94.88 97 SER A O 1
ATOM 799 N N . HIS A 1 98 ? -5.022 9.652 0.025 1.00 92.81 98 HIS A N 1
ATOM 800 C CA . HIS A 1 98 ? -4.765 10.252 1.333 1.00 92.81 98 HIS A CA 1
ATOM 801 C C . HIS A 1 98 ? -5.145 11.736 1.376 1.00 92.81 98 HIS A C 1
ATOM 803 O O . HIS A 1 98 ? -5.813 12.173 2.312 1.00 92.81 98 HIS A O 1
ATOM 809 N N . LEU A 1 99 ? -4.791 12.501 0.341 1.00 92.69 99 LEU A N 1
ATOM 810 C CA . LEU A 1 99 ? -5.005 13.948 0.321 1.00 92.69 99 LEU A CA 1
ATOM 811 C C . LEU A 1 99 ? -6.460 14.334 0.022 1.00 92.69 99 LEU A C 1
ATOM 813 O O . LEU A 1 99 ? -6.993 15.234 0.667 1.00 92.69 99 LEU A O 1
ATOM 817 N N . PHE A 1 100 ? -7.113 13.658 -0.929 1.00 93.75 100 PHE A N 1
ATOM 818 C CA . PHE A 1 100 ? -8.436 14.060 -1.426 1.00 93.75 100 PHE A CA 1
ATOM 819 C C . PHE A 1 100 ? -9.591 13.201 -0.903 1.00 93.75 100 PHE A C 1
ATOM 821 O O . PHE A 1 100 ? -10.723 13.677 -0.842 1.00 93.75 100 PHE A O 1
ATOM 828 N N . VAL A 1 101 ? -9.338 11.942 -0.534 1.00 92.50 101 VAL A N 1
ATOM 829 C CA . VAL A 1 101 ? -10.388 11.018 -0.078 1.00 92.50 101 VAL A CA 1
ATOM 830 C C . VAL A 1 101 ? -10.370 10.886 1.435 1.00 92.50 101 VAL A C 1
ATOM 832 O O . VAL A 1 101 ? -11.401 11.091 2.073 1.00 92.50 101 VAL A O 1
ATOM 835 N N . GLU A 1 102 ? -9.228 10.545 2.027 1.00 91.81 102 GLU A N 1
ATOM 836 C CA . GLU A 1 102 ? -9.091 10.348 3.470 1.00 91.81 102 GLU A CA 1
ATOM 837 C C . GLU A 1 102 ? -9.015 11.692 4.208 1.00 91.81 102 GLU A C 1
ATOM 839 O O . GLU A 1 102 ? -9.790 11.916 5.142 1.00 91.81 102 GLU A O 1
ATOM 844 N N . GLY A 1 103 ? -8.182 12.610 3.715 1.00 89.12 103 GLY A N 1
ATOM 845 C CA . GLY A 1 103 ? -7.893 13.904 4.330 1.00 89.12 103 GLY A CA 1
ATOM 846 C C . GLY A 1 103 ? -6.798 13.826 5.398 1.00 89.12 103 GLY A C 1
ATOM 847 O O . GLY A 1 103 ? -6.887 14.522 6.407 1.00 89.12 103 GLY A O 1
ATOM 848 N N . ASN A 1 104 ? -5.796 12.960 5.216 1.00 89.06 104 ASN A N 1
ATOM 849 C CA . ASN A 1 104 ? -4.662 12.785 6.128 1.00 89.06 104 ASN A CA 1
ATOM 850 C C . ASN A 1 104 ? -3.317 12.780 5.383 1.00 89.06 104 ASN A C 1
ATOM 852 O O . ASN A 1 104 ? -3.243 12.780 4.155 1.00 89.06 104 ASN A O 1
ATOM 856 N N . VAL A 1 105 ? -2.229 12.795 6.153 1.00 85.12 105 VAL A N 1
ATOM 857 C CA . VAL A 1 105 ? -0.869 12.695 5.617 1.00 85.12 105 VAL A CA 1
ATOM 858 C C . VAL A 1 105 ? -0.483 11.213 5.498 1.00 85.12 105 VAL A C 1
ATOM 860 O O . VAL A 1 105 ? -0.647 10.478 6.474 1.00 85.12 105 VAL A O 1
ATOM 863 N N . PRO A 1 106 ? 0.064 10.762 4.352 1.00 86.00 106 PRO A N 1
ATOM 864 C CA . PRO A 1 106 ? 0.516 9.386 4.171 1.00 86.00 106 PRO A CA 1
ATOM 865 C C . PRO A 1 106 ? 1.469 8.912 5.279 1.00 86.00 106 PRO A C 1
ATOM 867 O O . PRO A 1 106 ? 2.491 9.546 5.556 1.00 86.00 106 PRO A O 1
ATOM 870 N N . ALA A 1 107 ? 1.190 7.741 5.860 1.00 80.88 107 ALA A N 1
ATOM 871 C CA . ALA A 1 107 ? 2.050 7.119 6.876 1.00 80.88 107 ALA A CA 1
ATOM 872 C C . ALA A 1 107 ? 3.469 6.806 6.356 1.00 80.88 107 ALA A C 1
ATOM 874 O O . ALA A 1 107 ? 4.423 6.734 7.140 1.00 80.88 107 ALA A O 1
ATOM 875 N N . THR A 1 108 ? 3.619 6.692 5.032 1.00 79.12 108 THR A N 1
ATOM 876 C CA . THR A 1 108 ? 4.883 6.460 4.324 1.00 79.12 108 THR A CA 1
ATOM 877 C C . THR A 1 108 ? 5.971 7.464 4.699 1.00 79.12 108 THR A C 1
ATOM 879 O O . THR A 1 108 ? 7.136 7.084 4.744 1.00 79.12 108 THR A O 1
ATOM 882 N N . PHE A 1 109 ? 5.623 8.712 5.037 1.00 83.00 109 PHE A N 1
ATOM 883 C CA . PHE A 1 109 ? 6.614 9.716 5.446 1.00 83.00 109 PHE A CA 1
ATOM 884 C C . PHE A 1 109 ? 7.279 9.415 6.796 1.00 83.00 109 PHE A C 1
ATOM 886 O O . PHE A 1 109 ? 8.393 9.870 7.039 1.00 83.00 109 PHE A O 1
ATOM 893 N N . GLY A 1 110 ? 6.619 8.654 7.675 1.00 80.12 110 GLY A N 1
ATOM 894 C CA . GLY A 1 110 ? 7.194 8.235 8.955 1.00 80.12 110 GLY A CA 1
ATOM 895 C C . GLY A 1 110 ? 7.887 6.876 8.885 1.00 80.12 110 GLY A C 1
ATOM 896 O O . GLY A 1 110 ? 8.955 6.702 9.463 1.00 80.12 110 GLY A O 1
ATOM 897 N N . HIS A 1 111 ? 7.278 5.915 8.181 1.00 85.81 111 HIS A N 1
ATOM 898 C CA . HIS A 1 111 ? 7.720 4.515 8.154 1.00 85.81 111 HIS A CA 1
ATOM 899 C C . HIS A 1 111 ? 7.552 3.916 6.747 1.00 85.81 111 HIS A C 1
ATOM 901 O O . HIS A 1 111 ? 6.610 3.151 6.517 1.00 85.81 111 HIS A O 1
ATOM 907 N N . PRO A 1 112 ? 8.424 4.253 5.777 1.00 87.94 112 PRO A N 1
ATOM 908 C CA . PRO A 1 112 ? 8.210 3.921 4.366 1.00 87.94 112 PRO A CA 1
ATOM 909 C C . PRO A 1 112 ? 8.165 2.412 4.104 1.00 87.94 112 PRO A C 1
ATOM 911 O O . PRO A 1 112 ? 7.250 1.929 3.440 1.00 87.94 112 PRO A O 1
ATOM 914 N N . LEU A 1 113 ? 9.094 1.645 4.688 1.00 90.44 113 LEU A N 1
ATOM 915 C CA . LEU A 1 113 ? 9.144 0.189 4.511 1.00 90.44 113 LEU A CA 1
ATOM 916 C C . LEU A 1 113 ? 7.932 -0.512 5.134 1.00 90.44 113 LEU A C 1
ATOM 918 O O . LEU A 1 113 ? 7.343 -1.395 4.515 1.00 90.44 113 LEU A O 1
ATOM 922 N N . TRP A 1 114 ? 7.521 -0.112 6.339 1.00 91.31 114 TRP A N 1
ATOM 923 C CA . TRP A 1 114 ? 6.330 -0.690 6.963 1.00 91.31 114 TRP A CA 1
ATOM 924 C C . TRP A 1 114 ? 5.048 -0.302 6.244 1.00 91.31 114 TRP A C 1
ATOM 926 O O . TRP A 1 114 ? 4.152 -1.135 6.151 1.00 91.31 114 TRP A O 1
ATOM 936 N N . SER A 1 115 ? 4.974 0.912 5.697 1.00 91.94 115 SER A N 1
ATOM 937 C CA . SER A 1 115 ? 3.832 1.345 4.888 1.00 91.94 115 SER A CA 1
ATOM 938 C C . SER A 1 115 ? 3.696 0.476 3.641 1.00 91.94 115 SE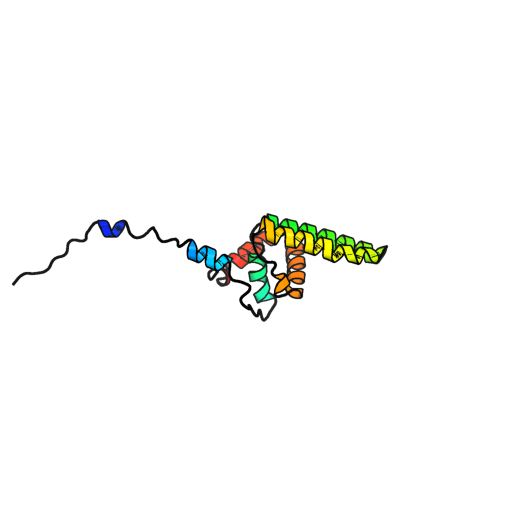R A C 1
ATOM 940 O O . SER A 1 115 ? 2.622 -0.069 3.416 1.00 91.94 115 SER A O 1
ATOM 942 N N . LEU A 1 116 ? 4.800 0.219 2.929 1.00 92.50 116 LEU A N 1
ATOM 943 C CA . LEU A 1 116 ? 4.803 -0.674 1.768 1.00 92.50 116 LEU A CA 1
ATOM 944 C C . LEU A 1 116 ? 4.373 -2.105 2.131 1.00 92.50 116 LEU A C 1
ATOM 946 O O . LEU A 1 116 ? 3.536 -2.702 1.458 1.00 92.50 116 LEU A O 1
ATOM 950 N N . LEU A 1 117 ? 4.913 -2.667 3.219 1.00 94.81 117 LEU A N 1
ATOM 951 C CA . LEU A 1 117 ? 4.513 -3.999 3.692 1.00 94.81 117 LEU A CA 1
ATOM 952 C C . LEU A 1 117 ? 3.027 -4.046 4.080 1.00 94.81 117 LEU A C 1
ATOM 954 O O . LEU A 1 117 ? 2.348 -5.046 3.835 1.00 94.81 117 LEU A O 1
ATOM 958 N N . CYS A 1 118 ? 2.509 -2.968 4.667 1.00 95.56 118 CYS A N 1
ATOM 959 C CA . CYS A 1 118 ? 1.097 -2.847 4.998 1.00 95.56 118 CYS A CA 1
ATOM 960 C C . CYS A 1 118 ? 0.210 -2.703 3.759 1.00 95.56 118 CYS A C 1
ATOM 962 O O . CYS A 1 118 ? -0.858 -3.311 3.749 1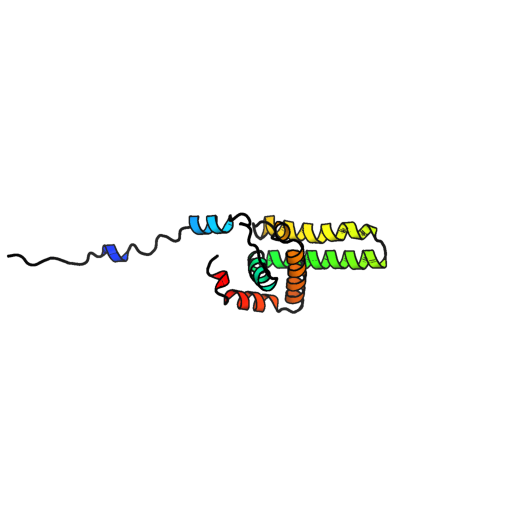.00 95.56 118 CYS A O 1
ATOM 964 N N . ASP A 1 119 ? 0.656 -1.996 2.715 1.00 95.50 119 ASP A N 1
ATOM 965 C CA . ASP A 1 119 ? -0.051 -1.916 1.431 1.00 95.50 119 ASP A CA 1
ATOM 966 C C . ASP A 1 119 ? -0.243 -3.319 0.843 1.00 95.50 119 ASP A C 1
ATOM 968 O O . ASP A 1 119 ? -1.369 -3.710 0.537 1.00 95.50 119 ASP A O 1
ATOM 972 N N . TYR A 1 120 ? 0.816 -4.137 0.784 1.00 96.69 120 TYR A N 1
ATOM 973 C CA . TYR A 1 120 ? 0.707 -5.520 0.302 1.00 96.69 120 TYR A CA 1
ATOM 974 C C . TYR A 1 120 ? -0.148 -6.411 1.215 1.00 96.69 120 TYR A C 1
ATOM 976 O O . TYR A 1 120 ? -0.934 -7.228 0.726 1.00 96.69 120 TYR A O 1
ATOM 984 N N . LYS A 1 121 ? -0.053 -6.250 2.543 1.00 97.38 121 LYS A N 1
ATOM 985 C CA . LYS A 1 121 ? -0.917 -6.974 3.492 1.00 97.38 121 LYS A CA 1
ATOM 986 C C . LYS A 1 121 ? -2.390 -6.611 3.292 1.00 97.38 121 LYS A C 1
ATOM 988 O O . LYS A 1 121 ? -3.236 -7.504 3.235 1.00 97.38 121 LYS A O 1
ATOM 993 N N . MET A 1 122 ? -2.703 -5.322 3.173 1.00 97.62 122 MET A N 1
ATOM 994 C CA . MET A 1 122 ? -4.053 -4.831 2.907 1.00 97.62 122 MET A CA 1
ATOM 995 C C . MET A 1 122 ? -4.554 -5.328 1.550 1.00 97.62 122 MET A C 1
ATOM 997 O O . MET A 1 122 ? -5.668 -5.842 1.474 1.00 97.62 122 MET A O 1
ATOM 1001 N N . PHE A 1 123 ? -3.721 -5.263 0.511 1.00 97.88 123 PHE A N 1
ATOM 1002 C CA . PHE A 1 123 ? -4.017 -5.789 -0.819 1.00 97.88 123 PHE A CA 1
ATOM 1003 C C . PHE A 1 123 ? -4.406 -7.275 -0.769 1.00 97.88 123 PHE A C 1
ATOM 1005 O O . PHE A 1 123 ? -5.473 -7.648 -1.255 1.00 97.88 123 PHE A O 1
ATOM 1012 N N . GLY A 1 124 ? -3.621 -8.119 -0.088 1.00 97.94 124 GLY A N 1
ATOM 1013 C CA . GLY A 1 124 ? -3.936 -9.542 0.091 1.00 97.94 124 GLY A CA 1
ATOM 1014 C C . GLY A 1 124 ? -5.215 -9.798 0.903 1.00 97.94 124 GLY A C 1
ATOM 1015 O O . GLY A 1 124 ? -6.010 -10.685 0.576 1.00 97.94 124 GLY A O 1
ATOM 1016 N N . LEU A 1 125 ? -5.473 -9.000 1.944 1.00 97.94 125 LEU A N 1
ATOM 1017 C CA . LEU A 1 125 ? -6.722 -9.079 2.710 1.00 97.94 125 LEU A CA 1
ATOM 1018 C C . LEU A 1 125 ? -7.940 -8.659 1.882 1.00 97.94 125 LEU A C 1
ATOM 1020 O O . LEU A 1 125 ? -9.014 -9.236 2.053 1.00 97.94 125 LEU A O 1
ATOM 1024 N N . MET A 1 126 ? -7.790 -7.682 0.990 1.00 97.56 126 MET A N 1
ATOM 1025 C CA . MET A 1 126 ? -8.846 -7.262 0.070 1.00 97.56 126 MET A CA 1
ATOM 1026 C C . MET A 1 126 ? -9.100 -8.320 -1.005 1.00 97.56 126 MET A C 1
ATOM 1028 O O . MET A 1 126 ? -10.254 -8.686 -1.208 1.00 97.56 126 MET A O 1
ATOM 1032 N N . LEU A 1 127 ? -8.046 -8.887 -1.606 1.00 97.12 127 LEU A N 1
ATOM 1033 C CA . LEU A 1 127 ? -8.156 -9.996 -2.564 1.00 97.12 127 LEU A CA 1
ATOM 1034 C C . LEU A 1 127 ? -8.896 -11.204 -1.981 1.00 97.12 127 LEU A C 1
ATOM 1036 O O . LEU A 1 127 ? -9.692 -11.841 -2.660 1.00 97.12 127 LEU A O 1
ATOM 1040 N N . THR A 1 128 ? -8.643 -11.518 -0.710 1.00 97.75 128 THR A N 1
ATOM 1041 C CA . THR A 1 128 ? -9.257 -12.668 -0.031 1.00 97.75 128 THR A CA 1
ATOM 1042 C C . THR A 1 128 ? -10.600 -12.353 0.636 1.00 97.75 128 THR A C 1
ATOM 1044 O O . THR A 1 128 ? -11.157 -13.221 1.308 1.00 97.75 128 THR A O 1
ATOM 1047 N N . GLY A 1 129 ? -11.118 -11.123 0.509 1.00 96.44 129 GLY A N 1
ATOM 1048 C CA . GLY A 1 129 ? -12.367 -10.693 1.151 1.00 96.44 129 GLY A CA 1
ATOM 1049 C C . GLY A 1 129 ? -12.309 -10.646 2.687 1.00 96.44 129 GLY A C 1
ATOM 1050 O O . GLY A 1 129 ? -13.338 -10.641 3.358 1.00 96.44 129 GLY A O 1
ATOM 1051 N N . LYS A 1 130 ? -11.107 -10.635 3.278 1.00 97.06 130 LYS A N 1
ATOM 1052 C CA . LYS A 1 130 ? -10.879 -10.683 4.734 1.00 97.06 130 LYS A CA 1
ATOM 1053 C C . LYS A 1 130 ? -10.694 -9.306 5.374 1.00 97.06 130 LYS A C 1
ATOM 1055 O O . LYS A 1 130 ? -10.686 -9.221 6.602 1.00 97.06 130 LYS A O 1
ATOM 1060 N N . MET A 1 131 ? -10.572 -8.237 4.584 1.00 95.88 131 MET A N 1
ATOM 1061 C CA . MET A 1 131 ? -10.273 -6.894 5.100 1.00 95.88 131 MET A CA 1
ATOM 1062 C C . MET A 1 131 ? -11.323 -6.381 6.097 1.00 95.88 131 MET A C 1
ATOM 1064 O O . MET A 1 131 ? -10.970 -5.887 7.164 1.00 95.88 131 MET A O 1
ATOM 1068 N N . ASP A 1 132 ? -12.615 -6.570 5.826 1.00 93.75 132 ASP A N 1
ATOM 1069 C CA . ASP A 1 132 ? -13.669 -6.091 6.733 1.00 93.75 132 ASP A CA 1
ATOM 1070 C C . ASP A 1 132 ? -13.669 -6.838 8.074 1.00 93.75 132 ASP A C 1
ATOM 1072 O O . ASP A 1 132 ? -13.930 -6.255 9.130 1.00 93.75 132 ASP A O 1
ATOM 1076 N N . ARG A 1 133 ? -13.333 -8.135 8.057 1.00 94.75 133 ARG A N 1
ATOM 1077 C CA . ARG A 1 133 ? -13.145 -8.926 9.281 1.00 94.75 133 ARG A CA 1
ATOM 1078 C C . ARG A 1 133 ? -11.965 -8.395 10.089 1.00 94.75 133 ARG A C 1
ATOM 1080 O O . ARG A 1 133 ? -12.055 -8.318 11.312 1.00 94.75 133 ARG A O 1
ATOM 1087 N N . GLU A 1 134 ? -10.885 -8.026 9.412 1.00 94.56 134 GLU A N 1
ATOM 1088 C CA . GLU A 1 134 ? -9.687 -7.487 10.045 1.00 94.56 134 GLU A CA 1
ATOM 1089 C C . GLU A 1 134 ? -9.945 -6.122 10.694 1.00 94.56 134 GLU A C 1
ATOM 1091 O O . GLU A 1 134 ? -9.582 -5.919 11.851 1.00 94.56 134 GLU A O 1
ATOM 1096 N N . ILE A 1 135 ? -10.664 -5.226 10.013 1.00 92.69 135 ILE A N 1
ATOM 1097 C CA . ILE A 1 135 ? -11.085 -3.935 10.580 1.00 92.69 135 ILE A CA 1
ATOM 1098 C C . ILE A 1 135 ? -11.928 -4.160 11.841 1.00 92.69 135 ILE A C 1
ATOM 1100 O O . ILE A 1 135 ? -11.646 -3.578 12.887 1.00 92.69 135 ILE A O 1
ATOM 1104 N N . LYS A 1 136 ? -12.915 -5.068 11.790 1.00 92.25 136 LYS A N 1
ATOM 1105 C CA . LYS A 1 136 ? -13.739 -5.421 12.961 1.00 92.25 136 LYS A CA 1
ATOM 1106 C C . LYS A 1 136 ? -12.907 -5.997 14.111 1.00 92.25 136 LYS A C 1
ATOM 1108 O O . LYS A 1 136 ? -13.189 -5.710 15.271 1.00 92.25 136 LYS A O 1
ATOM 1113 N N . ARG A 1 137 ? -11.891 -6.814 13.812 1.00 92.00 137 ARG A N 1
ATOM 1114 C CA . ARG A 1 137 ? -10.972 -7.380 14.812 1.00 92.00 137 ARG A CA 1
ATOM 1115 C C . ARG A 1 137 ? -10.164 -6.284 15.505 1.00 92.00 137 ARG A C 1
ATOM 1117 O O . ARG A 1 137 ? -10.022 -6.321 16.725 1.00 92.00 137 ARG A O 1
ATOM 1124 N N . LEU A 1 138 ? -9.650 -5.325 14.739 1.00 88.88 138 LEU A N 1
ATOM 1125 C CA . LEU A 1 138 ? -8.877 -4.200 15.262 1.00 88.88 138 LEU A CA 1
ATOM 1126 C C . LEU A 1 138 ? -9.749 -3.227 16.062 1.00 88.88 138 LEU A C 1
ATOM 1128 O O . LEU A 1 138 ? -9.312 -2.789 17.119 1.00 88.88 138 LEU A O 1
ATOM 1132 N N . GLY A 1 139 ? -10.999 -3.001 15.642 1.00 80.50 139 GLY A N 1
ATOM 1133 C CA . GLY A 1 139 ? -12.014 -2.228 16.376 1.00 80.50 139 GLY A CA 1
ATOM 1134 C C . GLY A 1 139 ? -12.262 -2.700 17.812 1.00 80.50 139 GLY A C 1
ATOM 1135 O O . GLY A 1 139 ? -12.624 -1.908 18.671 1.00 80.50 139 GLY A O 1
ATOM 1136 N N . LYS A 1 140 ? -12.038 -3.989 18.097 1.00 71.75 140 LYS A N 1
ATOM 1137 C CA . LYS A 1 140 ? -12.177 -4.563 19.446 1.00 71.75 140 LYS A CA 1
ATOM 1138 C C . LYS A 1 140 ? -10.937 -4.374 20.325 1.00 71.75 140 LYS A C 1
ATOM 1140 O O . LYS A 1 140 ? -11.002 -4.656 21.519 1.00 71.75 140 LYS A O 1
ATOM 1145 N N . ARG A 1 141 ? -9.794 -3.964 19.762 1.00 61.81 141 ARG A N 1
ATOM 1146 C CA . ARG A 1 141 ? -8.573 -3.724 20.540 1.00 61.81 141 ARG A CA 1
ATOM 1147 C C . ARG A 1 141 ? -8.637 -2.314 21.145 1.00 61.81 141 ARG A C 1
ATOM 1149 O O . ARG A 1 141 ? -8.799 -1.357 20.392 1.00 61.81 141 ARG A O 1
ATOM 1156 N N . PRO A 1 142 ? -8.424 -2.151 22.466 1.00 50.50 142 PRO A N 1
ATOM 1157 C CA . PRO A 1 142 ? -8.517 -0.854 23.150 1.00 50.50 142 PRO A CA 1
ATOM 1158 C C . PRO A 1 142 ? -7.483 0.181 22.682 1.00 50.50 142 PRO A C 1
ATOM 1160 O O . PRO A 1 142 ? -7.592 1.349 23.037 1.00 50.50 142 PRO A O 1
ATOM 1163 N N . ILE A 1 143 ? -6.529 -0.214 21.832 1.00 54.31 143 ILE A N 1
ATOM 1164 C CA . ILE A 1 143 ? -5.593 0.697 21.162 1.00 54.31 143 ILE A CA 1
ATOM 1165 C C . ILE A 1 143 ? -6.353 1.732 20.311 1.00 54.31 143 ILE A C 1
ATOM 1167 O O . ILE A 1 143 ? -5.850 2.825 20.118 1.00 54.31 143 ILE A O 1
ATOM 1171 N N . LEU A 1 144 ? -7.580 1.438 19.859 1.00 49.62 144 LEU A N 1
ATOM 1172 C CA . LEU A 1 144 ? -8.413 2.369 19.085 1.00 49.62 144 LEU A CA 1
ATOM 1173 C C . LEU A 1 144 ? -9.350 3.253 19.925 1.00 49.62 144 LEU A C 1
ATOM 1175 O O . LEU A 1 144 ? -9.940 4.175 19.379 1.00 49.62 144 LEU A O 1
ATOM 1179 N N . ASN A 1 145 ? -9.460 3.015 21.238 1.00 37.66 145 ASN A N 1
ATOM 1180 C CA . ASN A 1 145 ? -10.330 3.795 22.134 1.00 37.66 145 ASN A CA 1
ATOM 1181 C C . ASN A 1 145 ? -9.616 5.006 22.766 1.00 37.66 145 ASN A C 1
ATOM 1183 O O . ASN A 1 145 ? -10.210 5.726 23.566 1.00 37.66 145 ASN A O 1
ATOM 1187 N N . GLY A 1 146 ? -8.337 5.207 22.435 1.00 42.69 146 GLY A N 1
ATOM 1188 C CA . GLY A 1 146 ? -7.532 6.362 22.843 1.00 42.69 146 GLY A CA 1
ATOM 1189 C C . GLY A 1 146 ? -7.220 7.340 21.707 1.00 42.69 146 GLY A C 1
ATOM 1190 O O . GLY A 1 146 ? -6.411 8.243 21.916 1.00 42.69 146 GLY A O 1
ATOM 1191 N N . PHE A 1 147 ? -7.828 7.159 20.529 1.00 42.53 147 PHE A N 1
ATOM 1192 C CA . PHE A 1 147 ? -7.662 8.032 19.366 1.00 42.53 147 PHE A CA 1
ATOM 1193 C C . PHE A 1 147 ? -8.928 8.806 19.042 1.00 42.53 147 PHE A C 1
ATOM 1195 O O . PHE A 1 147 ? -10.041 8.347 19.375 1.00 42.53 147 PHE A O 1
#

Organism: Eucalyptus globulus (NCBI:txid34317)

Radius of gyration: 23.3 Å; chains: 1; bounding box: 49×40×88 Å

Sequence (147 aa):
MPRSSTGSNPEDFIAKDRSFSSAGELGRRLLPLKKMNFRSFDEFWPFYVTQHSKPATRRWHFAGTLLSTAFLIYAAAFNWWFLLLVPLAGYGLAWYSHLFVEGNVPATFGHPLWSLLCDYKMFGLMLTGKMDREIKRLGKRPILNGF

pLDDT: mean 79.25, std 21.18, range [37.66, 97.94]

Secondary structure (DSSP, 8-state):
------PPPGGGGTTTS----HHHHHHHHT---------SHHHHHHHHHHTT-SHHHHHHHHHHHHHHHHHHHHHHHT-GGGGGHHHHHHHHHHHHIIIIII-S--GGGT-HHHHHHHHHHHHHHHHTT-HHHHHHHHHTSGGGTT-

Foldseek 3Di:
DDDDDDDDDPVVVVPDPPDPPPVVVVVVQPPDPPQPPDPDLVSVLLVLVVLQVDPVLLVLLLQLQVVLVVLVVCCVPPNVVSPVVNCVSNVVSNVCCSVPPSNHDQPCVNPVVSNVVSSVVSNVCVVVVNNVVVNVVSVPDCVVVVD

InterPro domains:
  IPR009305 2-hydroxy-palmitic acid dioxygenase Mpo1-like [PF06127] (38-131)